Protein AF-A0A8T4I565-F1 (afdb_monomer)

pLDDT: mean 93.56, std 5.33, range [74.31, 98.0]

Secondary structure (DSSP, 8-state):
--HHHHHHHHHHHHHHHHHHHHHHHHH-EEEEETTEEEEGGGGGHHHHHHHHHHHHHHH-HHHHHHHH-

Sequence (69 aa):
MNRITAASLLAAYLATIPAANWLVDHDGAGPVGPGLLAPAGVYAVGVALVLRDLAREAAGRAAILAAIA

Radius of gyration: 14.06 Å; Cα contacts (8 Å, |Δi|>4): 69; chains: 1; bounding box: 35×20×34 Å

Foldseek 3Di:
DDPVQLVVLLVQLLVLVVVLVVQCVPPNWDDPDDVDIDRRSVVCVVVNVVSLVVSCVSVHDVSSVVSVD

Structure (mmCIF, N/CA/C/O backbone):
data_AF-A0A8T4I565-F1
#
_entry.id   AF-A0A8T4I565-F1
#
loop_
_atom_site.group_PDB
_atom_site.id
_atom_site.type_symbol
_atom_site.label_atom_id
_atom_site.label_alt_id
_atom_site.label_comp_id
_atom_site.label_asym_id
_atom_site.label_entity_id
_atom_site.label_seq_id
_atom_site.pdbx_PDB_ins_code
_atom_site.Cartn_x
_atom_site.Cartn_y
_atom_site.Cartn_z
_atom_site.occupancy
_atom_site.B_iso_or_equiv
_atom_site.auth_seq_id
_atom_site.auth_comp_id
_atom_site.auth_asym_id
_atom_site.auth_atom_id
_atom_site.pdbx_PDB_model_num
ATOM 1 N N . MET A 1 1 ? -10.412 8.179 16.547 1.00 74.31 1 MET A N 1
ATOM 2 C CA . MET A 1 1 ? -11.109 7.891 15.272 1.00 74.31 1 MET A CA 1
ATOM 3 C C . MET A 1 1 ? -12.425 7.181 15.576 1.00 74.31 1 MET A C 1
ATOM 5 O O . MET A 1 1 ? -12.426 6.358 16.483 1.00 74.31 1 MET A O 1
ATOM 9 N N . ASN A 1 2 ? -13.533 7.475 14.887 1.00 89.62 2 ASN A N 1
ATOM 10 C CA . ASN A 1 2 ? -14.751 6.664 15.040 1.00 89.62 2 ASN A CA 1
ATOM 11 C C . ASN A 1 2 ? -14.659 5.386 14.175 1.00 89.62 2 ASN A C 1
ATOM 13 O O . ASN A 1 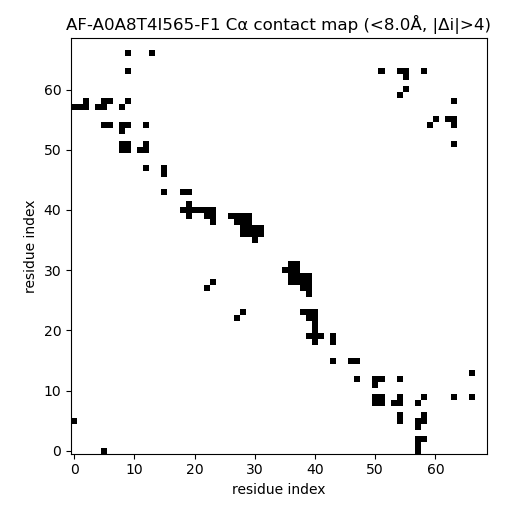2 ? -13.812 5.286 13.283 1.00 89.62 2 ASN A O 1
ATOM 17 N N . ARG A 1 3 ? -15.516 4.391 14.448 1.00 87.69 3 ARG A N 1
ATOM 18 C CA . ARG A 1 3 ? -15.483 3.085 13.758 1.00 87.69 3 ARG A CA 1
ATOM 19 C C . ARG A 1 3 ? -15.678 3.197 12.242 1.00 87.69 3 ARG A C 1
ATOM 21 O O . ARG A 1 3 ? -15.101 2.409 11.504 1.00 87.69 3 ARG A O 1
ATOM 28 N N . ILE A 1 4 ? -16.454 4.183 11.792 1.00 91.25 4 ILE A N 1
ATOM 29 C CA . ILE A 1 4 ? -16.727 4.420 10.370 1.00 91.25 4 ILE A CA 1
ATOM 30 C C . ILE A 1 4 ? -15.445 4.857 9.660 1.00 91.25 4 ILE A C 1
ATOM 32 O O . ILE A 1 4 ? -15.066 4.249 8.668 1.00 91.25 4 ILE A O 1
ATOM 36 N N . THR A 1 5 ? -14.717 5.837 10.202 1.00 93.50 5 THR A N 1
ATOM 37 C CA . THR A 1 5 ? -13.436 6.276 9.633 1.00 93.50 5 THR A CA 1
ATOM 38 C C . THR A 1 5 ? -12.415 5.139 9.586 1.00 93.50 5 THR A C 1
ATOM 40 O O . THR A 1 5 ? -11.710 4.998 8.591 1.00 93.50 5 THR A O 1
ATOM 43 N N . ALA A 1 6 ? -12.351 4.305 10.629 1.00 91.19 6 ALA A N 1
ATOM 44 C CA . ALA A 1 6 ? -11.454 3.152 10.655 1.00 91.19 6 ALA A CA 1
ATOM 45 C C . ALA A 1 6 ? -11.776 2.140 9.543 1.00 91.19 6 ALA A C 1
ATOM 47 O O . ALA A 1 6 ? -10.872 1.707 8.830 1.00 91.19 6 ALA A O 1
ATOM 48 N N . ALA A 1 7 ? -13.059 1.815 9.352 1.00 93.00 7 ALA A N 1
ATOM 49 C CA . ALA A 1 7 ? -13.505 0.932 8.278 1.00 93.00 7 ALA A CA 1
ATOM 50 C C . ALA A 1 7 ? -13.214 1.522 6.888 1.00 93.00 7 ALA A C 1
ATOM 52 O O . ALA A 1 7 ? -12.707 0.812 6.023 1.00 93.00 7 ALA A O 1
ATOM 53 N N . SER A 1 8 ? -13.459 2.820 6.684 1.00 95.75 8 SER A N 1
ATOM 54 C CA . SER A 1 8 ? -13.171 3.496 5.414 1.00 95.75 8 SER A CA 1
ATOM 55 C C . SER A 1 8 ? -11.680 3.495 5.076 1.00 95.75 8 SER A C 1
ATOM 57 O O . SER A 1 8 ? -11.319 3.237 3.931 1.00 95.75 8 SER A O 1
ATOM 59 N N . LEU A 1 9 ? -10.804 3.740 6.057 1.00 95.88 9 LEU A N 1
ATOM 60 C CA . LEU A 1 9 ? -9.350 3.691 5.857 1.00 95.88 9 LEU A CA 1
ATOM 61 C C . LEU A 1 9 ? -8.868 2.276 5.525 1.00 95.88 9 LEU A C 1
ATOM 63 O O . LEU A 1 9 ? -8.017 2.110 4.655 1.00 95.88 9 LEU A O 1
ATOM 67 N N . LEU A 1 10 ? -9.437 1.257 6.174 1.00 94.31 10 LEU A N 1
ATOM 68 C CA . LEU A 1 10 ? -9.106 -0.139 5.897 1.00 94.31 10 LEU A CA 1
ATOM 69 C C . LEU A 1 10 ? -9.568 -0.560 4.493 1.00 94.31 10 LEU A C 1
ATOM 71 O O . LEU A 1 10 ? -8.808 -1.183 3.759 1.00 94.31 10 LEU A O 1
ATOM 75 N N . ALA A 1 11 ? -10.780 -0.169 4.093 1.00 95.88 11 ALA A N 1
ATOM 76 C CA . ALA A 1 11 ? -11.298 -0.420 2.751 1.00 95.88 11 ALA A CA 1
ATOM 77 C C . ALA A 1 11 ? -10.467 0.299 1.677 1.00 95.88 11 ALA A C 1
ATOM 79 O O . ALA A 1 11 ? -10.139 -0.300 0.655 1.00 95.88 11 ALA A O 1
ATOM 80 N N . ALA A 1 12 ? -10.071 1.551 1.925 1.00 97.12 12 ALA A N 1
ATOM 81 C CA . ALA A 1 12 ? -9.198 2.301 1.030 1.00 97.12 12 ALA A CA 1
ATOM 82 C C . ALA A 1 12 ? -7.812 1.649 0.909 1.00 97.12 12 ALA A C 1
ATOM 84 O O . ALA A 1 12 ? -7.292 1.526 -0.197 1.00 97.12 12 ALA A O 1
ATOM 85 N N . TYR A 1 13 ? -7.233 1.185 2.023 1.00 96.56 13 TYR A N 1
ATOM 86 C CA . TYR A 1 13 ? -5.982 0.427 2.011 1.00 96.56 13 TYR A CA 1
ATOM 87 C C . TYR A 1 13 ? -6.111 -0.854 1.176 1.00 96.56 13 TYR A C 1
ATOM 89 O O . TYR A 1 13 ? -5.293 -1.081 0.288 1.00 96.56 13 TYR A O 1
ATOM 97 N N . LEU A 1 14 ? -7.163 -1.652 1.381 1.00 96.12 14 LEU A N 1
ATOM 98 C CA . LEU A 1 14 ? -7.402 -2.876 0.606 1.00 96.12 14 LEU A CA 1
ATOM 99 C C . LEU A 1 14 ? -7.616 -2.595 -0.887 1.00 96.12 14 LEU A C 1
ATOM 101 O O . LEU A 1 14 ? -7.117 -3.340 -1.726 1.00 96.12 14 LEU A O 1
ATOM 105 N N . ALA A 1 15 ? -8.292 -1.495 -1.229 1.00 97.62 15 ALA A N 1
ATOM 106 C CA . ALA A 1 15 ? -8.504 -1.073 -2.611 1.00 97.62 15 ALA A CA 1
ATOM 107 C C . ALA A 1 15 ? -7.201 -0.732 -3.360 1.00 97.62 15 ALA A C 1
ATOM 109 O O . ALA A 1 15 ? -7.193 -0.744 -4.592 1.00 97.62 15 ALA A O 1
ATOM 110 N N . THR A 1 16 ? -6.083 -0.499 -2.660 1.00 97.44 16 THR A N 1
ATOM 111 C CA . THR A 1 16 ? -4.785 -0.295 -3.324 1.00 97.44 16 THR A CA 1
ATOM 112 C C . THR A 1 16 ? -4.275 -1.543 -4.045 1.00 97.44 16 THR A C 1
ATOM 114 O O . THR A 1 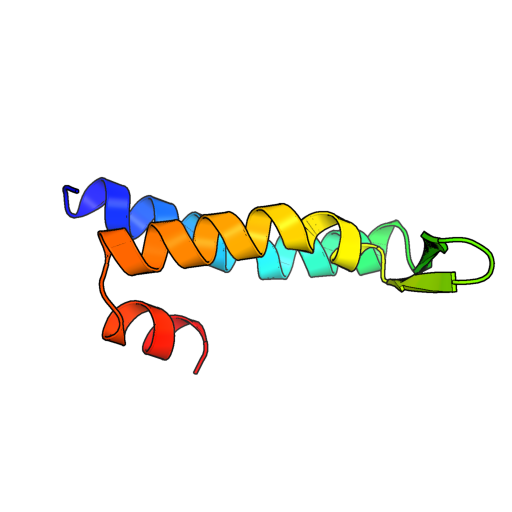16 ? -3.551 -1.404 -5.026 1.00 97.44 16 THR A O 1
ATOM 117 N N . ILE A 1 17 ? -4.697 -2.748 -3.638 1.00 95.94 17 I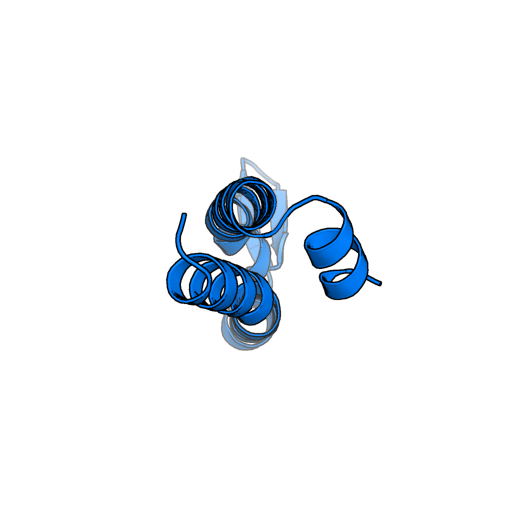LE A N 1
ATOM 118 C CA . ILE A 1 17 ? -4.304 -4.010 -4.284 1.00 95.94 17 ILE A CA 1
ATOM 119 C C . ILE A 1 17 ? -4.895 -4.131 -5.701 1.00 95.94 17 ILE A C 1
ATOM 121 O O . ILE A 1 17 ? -4.120 -4.220 -6.654 1.00 95.94 17 ILE A O 1
ATOM 125 N N . PRO A 1 18 ? -6.232 -4.108 -5.902 1.00 97.19 18 PRO A N 1
ATOM 126 C CA . PRO A 1 18 ? -6.795 -4.163 -7.248 1.00 97.19 18 PRO A CA 1
ATOM 127 C C . PRO A 1 18 ? -6.402 -2.943 -8.091 1.00 97.19 18 PRO A C 1
ATOM 129 O O . PRO A 1 18 ? -6.208 -3.095 -9.292 1.00 97.19 18 PRO A O 1
ATOM 132 N N . ALA A 1 19 ? -6.216 -1.762 -7.488 1.00 97.62 19 ALA A N 1
ATOM 133 C CA . ALA A 1 19 ? -5.720 -0.588 -8.206 1.00 97.62 19 ALA A CA 1
ATOM 134 C C . ALA A 1 19 ? -4.284 -0.782 -8.726 1.00 97.62 19 ALA A C 1
ATOM 136 O O . ALA A 1 19 ? -4.001 -0.464 -9.879 1.00 97.62 19 ALA A O 1
ATOM 137 N N . ALA A 1 20 ? -3.383 -1.346 -7.913 1.00 97.38 20 ALA A N 1
ATOM 138 C CA . ALA A 1 20 ? -2.025 -1.667 -8.343 1.00 97.38 20 ALA A CA 1
ATOM 139 C C . ALA A 1 20 ? -2.016 -2.743 -9.437 1.00 97.38 20 ALA A C 1
ATOM 141 O O . ALA A 1 20 ? -1.284 -2.606 -10.412 1.00 97.38 20 ALA A O 1
ATOM 142 N N . ASN A 1 21 ? -2.859 -3.773 -9.317 1.00 97.44 21 ASN A N 1
ATOM 143 C CA . ASN A 1 21 ? -2.986 -4.804 -10.348 1.00 97.44 21 ASN A CA 1
ATOM 144 C C . ASN A 1 21 ? -3.510 -4.227 -11.668 1.00 97.44 21 ASN A C 1
ATOM 146 O O . ASN A 1 21 ? -3.003 -4.580 -12.726 1.00 97.44 21 ASN A O 1
ATOM 150 N N . TRP A 1 22 ? -4.477 -3.310 -11.604 1.00 98.00 22 TRP A N 1
ATOM 151 C CA . TRP A 1 22 ? -4.979 -2.614 -12.785 1.00 98.00 22 TRP A CA 1
ATOM 152 C C . TRP A 1 22 ? -3.893 -1.769 -13.464 1.00 98.00 22 TRP A C 1
ATOM 154 O O . TRP A 1 22 ? -3.766 -1.826 -14.681 1.00 98.00 22 TRP A O 1
ATOM 164 N N . LEU A 1 23 ? -3.066 -1.047 -12.696 1.00 97.38 23 LEU A N 1
ATOM 165 C CA . LEU A 1 23 ? -1.925 -0.303 -13.249 1.00 97.38 23 LEU A CA 1
ATOM 166 C C . LEU A 1 23 ? -0.941 -1.230 -13.968 1.00 97.38 23 LEU A C 1
ATOM 168 O O . LEU A 1 23 ? -0.463 -0.909 -15.048 1.00 97.38 23 LEU A O 1
ATOM 172 N N . VAL A 1 24 ? -0.642 -2.392 -13.382 1.00 97.81 24 VAL A N 1
ATOM 173 C CA . VAL A 1 24 ? 0.252 -3.375 -14.010 1.00 97.81 24 VAL A CA 1
ATOM 174 C C . VAL A 1 24 ? -0.334 -3.916 -15.314 1.00 97.81 24 VAL A C 1
ATOM 176 O O . VAL A 1 24 ? 0.409 -4.067 -16.278 1.00 97.81 24 VAL A O 1
ATOM 179 N N . ASP A 1 25 ? -1.637 -4.191 -15.356 1.00 97.88 25 ASP A N 1
ATOM 180 C CA . ASP A 1 25 ? -2.318 -4.696 -16.554 1.00 97.88 25 ASP A CA 1
ATOM 181 C C . ASP A 1 25 ? -2.405 -3.640 -17.671 1.00 97.88 25 ASP A C 1
ATOM 183 O O . ASP A 1 25 ? -2.172 -3.948 -18.837 1.00 97.88 25 ASP A O 1
ATOM 187 N N . HIS A 1 26 ? -2.685 -2.383 -17.314 1.00 97.44 26 HIS A N 1
ATOM 188 C CA . HIS A 1 26 ? -2.832 -1.286 -18.272 1.00 97.44 26 HIS A CA 1
ATOM 189 C C . HIS A 1 26 ? -1.485 -0.795 -18.818 1.00 97.44 26 HIS A C 1
ATOM 191 O O . HIS A 1 26 ? -1.324 -0.643 -20.028 1.00 97.44 26 HIS A O 1
ATOM 197 N N . ASP A 1 27 ? -0.525 -0.529 -17.928 1.00 96.50 27 ASP A N 1
ATOM 198 C CA . ASP A 1 27 ? 0.701 0.208 -18.256 1.00 96.50 27 ASP A CA 1
ATOM 199 C C . ASP A 1 27 ? 1.952 -0.687 -18.289 1.00 96.50 27 ASP A C 1
ATOM 201 O O . ASP A 1 27 ? 3.004 -0.280 -18.788 1.00 96.50 27 ASP A O 1
ATOM 205 N N . GLY A 1 28 ? 1.879 -1.915 -17.765 1.00 95.25 28 GLY A N 1
ATOM 206 C CA . GLY A 1 28 ? 3.019 -2.827 -17.720 1.00 95.25 28 GLY A CA 1
ATOM 207 C C . GLY A 1 28 ? 4.144 -2.316 -16.815 1.00 95.25 28 GLY A C 1
ATOM 208 O O . GLY A 1 28 ? 3.925 -1.990 -15.648 1.00 95.25 28 GLY A O 1
ATOM 209 N N . ALA A 1 29 ? 5.380 -2.301 -17.321 1.00 97.00 29 ALA A N 1
ATOM 210 C CA . ALA A 1 29 ? 6.548 -1.808 -16.591 1.00 97.00 29 ALA A CA 1
ATOM 211 C C . ALA A 1 29 ? 6.955 -0.405 -17.063 1.00 97.00 29 ALA A C 1
ATOM 213 O O . ALA A 1 29 ? 7.068 -0.157 -18.262 1.00 97.00 29 ALA A O 1
ATOM 214 N N . GLY A 1 30 ? 7.242 0.488 -16.114 1.00 95.62 30 GLY A N 1
ATOM 215 C CA . GLY A 1 30 ? 7.628 1.877 -16.359 1.00 95.62 30 GLY A CA 1
ATOM 216 C C . GLY A 1 30 ? 8.923 2.282 -15.641 1.00 95.62 30 GLY A C 1
ATOM 217 O O . GLY A 1 30 ? 9.416 1.554 -14.770 1.00 95.62 30 GLY A O 1
ATOM 218 N N . PRO A 1 31 ? 9.510 3.438 -16.002 1.00 96.62 31 PRO A N 1
ATOM 219 C CA . PRO A 1 31 ? 10.729 3.936 -15.380 1.00 96.62 31 PRO A CA 1
ATOM 220 C C . PRO A 1 31 ? 10.472 4.428 -13.951 1.00 96.62 31 PRO A C 1
ATOM 222 O O . PRO A 1 31 ? 9.541 5.193 -13.693 1.00 96.62 3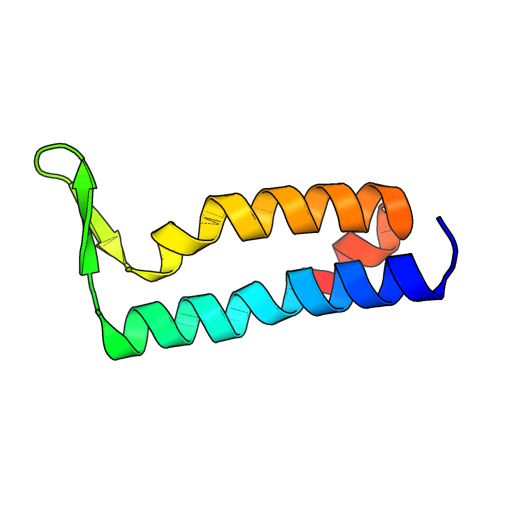1 PRO A O 1
ATOM 225 N N . VAL A 1 32 ? 11.339 4.031 -13.022 1.00 95.75 32 VAL A N 1
ATOM 226 C CA . VAL A 1 32 ? 11.301 4.471 -11.608 1.00 95.75 32 VAL A CA 1
ATOM 227 C C . VAL A 1 32 ? 12.593 5.158 -11.161 1.00 95.75 32 VAL A C 1
ATOM 229 O O . VAL A 1 32 ? 12.728 5.580 -10.016 1.00 95.75 32 VAL A O 1
ATOM 232 N N . GLY A 1 33 ? 13.553 5.279 -12.074 1.00 94.56 33 GLY A N 1
ATOM 233 C CA . GLY A 1 33 ? 14.851 5.901 -11.865 1.00 94.56 33 GLY A CA 1
ATOM 234 C C . GLY A 1 33 ? 15.762 5.675 -13.076 1.00 94.56 33 GLY A C 1
ATOM 235 O O . GLY A 1 33 ? 15.367 4.984 -14.021 1.00 94.56 33 GLY A O 1
ATOM 236 N N . PRO A 1 34 ? 16.981 6.237 -13.080 1.00 96.50 34 PRO A N 1
ATOM 237 C CA . PRO A 1 34 ? 17.918 6.075 -14.188 1.00 96.50 34 PRO A CA 1
ATOM 238 C C . PRO A 1 34 ? 18.251 4.596 -14.434 1.00 96.50 34 PRO A C 1
ATOM 240 O O . PRO A 1 34 ? 18.850 3.942 -13.585 1.00 96.50 34 PRO A O 1
ATOM 243 N N . GLY A 1 35 ? 17.843 4.064 -15.589 1.00 95.69 35 GLY A N 1
ATOM 244 C CA . GLY A 1 35 ? 18.080 2.664 -15.967 1.00 95.69 35 GLY A CA 1
ATOM 245 C C . GLY A 1 35 ? 17.266 1.623 -15.186 1.00 95.69 35 GLY A C 1
ATOM 246 O O . GLY A 1 35 ? 17.533 0.434 -15.330 1.00 95.69 35 GLY A O 1
ATOM 247 N N . LEU A 1 36 ? 16.287 2.039 -14.373 1.00 97.00 36 LEU A N 1
ATOM 248 C CA . LEU A 1 36 ? 15.462 1.140 -13.561 1.00 97.00 36 LEU A CA 1
ATOM 249 C C . LEU A 1 36 ? 14.032 1.076 -14.095 1.00 97.00 36 LEU A C 1
ATOM 251 O O . LEU A 1 36 ? 13.365 2.105 -14.222 1.00 97.00 36 LEU A O 1
ATOM 255 N N . LEU A 1 37 ? 13.556 -0.146 -14.336 1.00 97.44 37 LEU A N 1
ATOM 256 C CA . LEU A 1 37 ? 12.171 -0.446 -14.683 1.00 97.44 37 LEU A CA 1
ATOM 257 C C . LEU A 1 37 ? 11.510 -1.216 -13.545 1.00 97.44 37 LEU A C 1
ATOM 259 O O . LEU A 1 37 ? 12.118 -2.109 -12.954 1.00 97.44 37 LEU A O 1
ATOM 263 N N . ALA A 1 38 ? 10.257 -0.889 -13.264 1.00 97.19 38 ALA A N 1
ATOM 264 C CA . ALA A 1 38 ? 9.436 -1.628 -12.319 1.00 97.19 38 ALA A CA 1
ATOM 265 C C . ALA A 1 38 ? 7.988 -1.709 -12.822 1.00 97.19 38 ALA A C 1
ATOM 267 O O . ALA A 1 38 ? 7.591 -0.893 -13.656 1.00 97.19 38 ALA A O 1
ATOM 268 N N . PRO A 1 39 ? 7.182 -2.662 -12.327 1.00 97.56 39 PRO A N 1
ATOM 269 C CA . PRO A 1 39 ? 5.756 -2.705 -12.635 1.00 97.56 39 PRO A CA 1
ATOM 270 C C . PRO A 1 39 ? 5.067 -1.391 -12.242 1.00 97.56 39 PRO A C 1
ATOM 272 O O . PRO A 1 39 ? 5.340 -0.851 -11.167 1.00 97.56 39 PRO A O 1
ATOM 275 N N . AL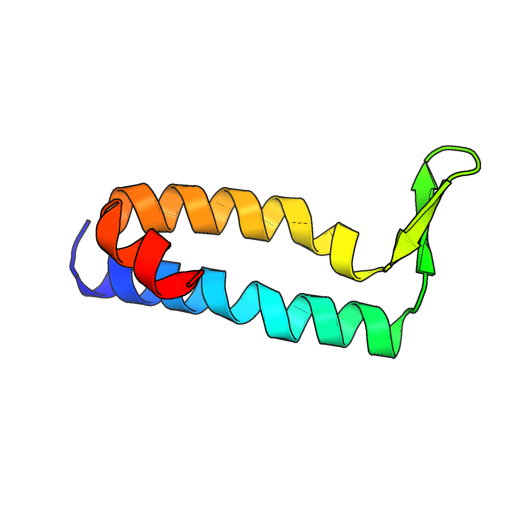A A 1 40 ? 4.142 -0.900 -13.066 1.00 96.62 40 ALA A N 1
ATOM 276 C CA . ALA A 1 40 ? 3.442 0.371 -12.861 1.00 96.62 40 ALA A CA 1
ATOM 277 C C . ALA A 1 40 ? 2.679 0.444 -11.525 1.00 96.62 40 ALA A C 1
ATOM 279 O O . ALA A 1 40 ? 2.499 1.524 -10.964 1.00 96.62 40 ALA A O 1
ATOM 280 N N . GLY A 1 41 ? 2.326 -0.705 -10.939 1.00 95.88 41 GLY A N 1
ATOM 281 C CA . GLY A 1 41 ? 1.776 -0.784 -9.583 1.00 95.88 41 GLY A CA 1
ATOM 282 C C . GLY A 1 41 ? 2.658 -0.132 -8.505 1.00 95.88 41 GLY A C 1
ATOM 283 O O . GLY A 1 41 ? 2.137 0.316 -7.484 1.00 95.88 41 GLY A O 1
ATOM 284 N N . VAL A 1 42 ? 3.973 0.006 -8.725 1.00 96.56 42 VAL A N 1
ATOM 285 C CA . VAL A 1 42 ? 4.889 0.686 -7.789 1.00 96.56 42 VAL A CA 1
ATOM 286 C C . VAL A 1 42 ? 4.550 2.170 -7.625 1.00 96.56 42 VAL A C 1
ATOM 288 O O . VAL A 1 42 ? 4.755 2.714 -6.541 1.00 96.56 42 VAL A O 1
ATOM 291 N N . TYR A 1 43 ? 3.949 2.824 -8.622 1.00 94.81 43 TYR A N 1
ATOM 292 C CA . TYR A 1 43 ? 3.517 4.219 -8.485 1.00 94.81 43 TYR A CA 1
ATOM 293 C C . TYR A 1 43 ? 2.440 4.410 -7.402 1.00 94.81 43 TYR A C 1
ATOM 295 O O . TYR A 1 43 ? 2.324 5.495 -6.834 1.00 94.81 43 TYR A O 1
ATOM 303 N N . ALA A 1 44 ? 1.706 3.353 -7.034 1.00 96.19 44 ALA A N 1
ATOM 304 C CA . ALA A 1 44 ? 0.709 3.389 -5.964 1.00 96.19 44 ALA A CA 1
ATOM 305 C C . ALA A 1 44 ? 1.298 3.201 -4.549 1.00 96.19 44 ALA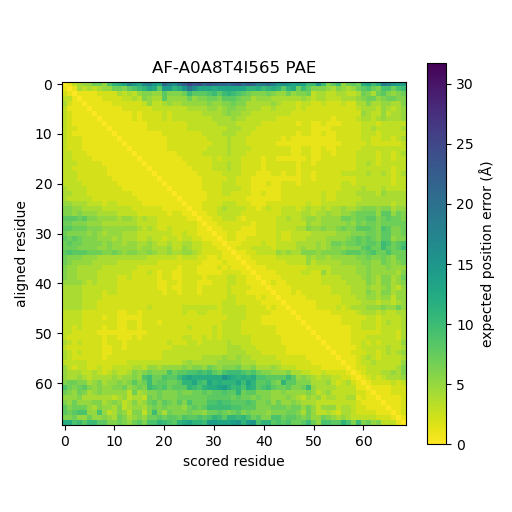 A C 1
ATOM 307 O O . ALA A 1 44 ? 0.576 3.355 -3.559 1.00 96.19 44 ALA A O 1
ATOM 308 N N . VAL A 1 45 ? 2.598 2.892 -4.415 1.00 96.12 45 VAL A N 1
ATOM 309 C CA . VAL A 1 45 ? 3.199 2.491 -3.128 1.00 96.12 45 VAL A CA 1
ATOM 310 C C . VAL A 1 45 ? 3.076 3.571 -2.052 1.00 96.12 45 VAL A C 1
ATOM 312 O O . VAL A 1 45 ? 2.777 3.260 -0.901 1.00 96.12 45 VAL A O 1
ATOM 315 N N . GLY A 1 46 ? 3.238 4.846 -2.419 1.00 9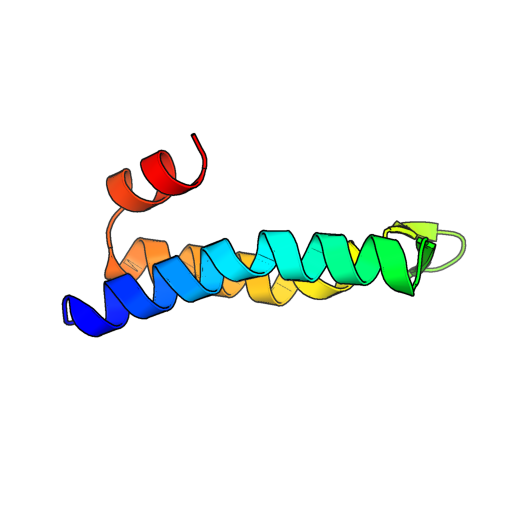5.56 46 GLY A N 1
ATOM 316 C CA . GLY A 1 46 ? 3.128 5.958 -1.471 1.00 95.56 46 GLY A CA 1
ATOM 317 C C . GLY A 1 46 ? 1.739 6.035 -0.837 1.00 95.56 46 GLY A C 1
ATOM 318 O O . GLY A 1 46 ? 1.614 6.145 0.381 1.00 95.56 46 GLY A O 1
ATOM 319 N N . VAL A 1 47 ? 0.692 5.887 -1.653 1.00 96.88 47 VAL A N 1
ATOM 320 C CA . VAL A 1 47 ? -0.702 5.878 -1.188 1.00 96.88 47 VAL A CA 1
ATOM 321 C C . VAL A 1 47 ? -0.964 4.666 -0.294 1.00 96.88 47 VAL A C 1
ATOM 323 O O . VAL A 1 47 ? -1.546 4.813 0.781 1.00 96.88 47 VAL A O 1
ATOM 326 N N . ALA A 1 48 ? -0.490 3.482 -0.688 1.00 96.88 48 ALA A N 1
ATOM 327 C CA . ALA A 1 48 ? -0.663 2.259 0.092 1.00 96.88 48 ALA A CA 1
ATOM 328 C C . ALA A 1 48 ? -0.019 2.349 1.483 1.00 96.88 48 ALA A C 1
ATOM 330 O O . ALA A 1 48 ? -0.648 1.978 2.474 1.00 96.88 48 ALA A O 1
ATOM 331 N N . LEU A 1 49 ? 1.204 2.882 1.580 1.00 96.75 49 LEU A N 1
ATOM 332 C CA . LEU A 1 49 ? 1.911 3.022 2.855 1.00 96.75 49 LEU A CA 1
ATOM 333 C C . LEU A 1 49 ? 1.218 4.024 3.788 1.00 96.75 49 LEU A C 1
ATOM 335 O O . LEU A 1 49 ? 1.014 3.712 4.961 1.00 96.75 49 LEU A O 1
ATOM 339 N N . VAL A 1 50 ? 0.777 5.173 3.266 1.00 97.62 50 VAL A N 1
ATOM 340 C CA . VAL A 1 50 ? 0.044 6.172 4.061 1.00 97.62 50 VAL A CA 1
ATOM 341 C C . VAL A 1 50 ? -1.290 5.609 4.557 1.00 97.62 50 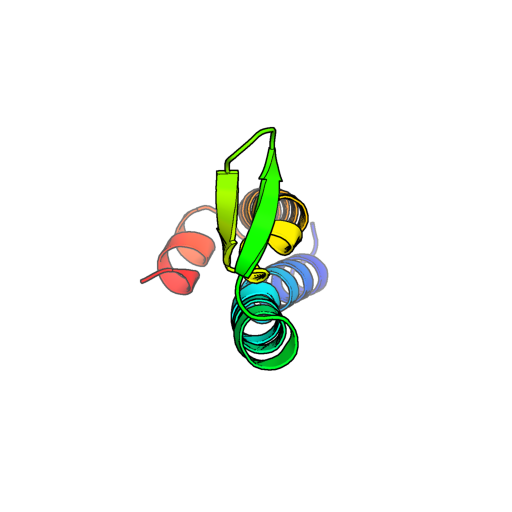VAL A C 1
ATOM 343 O O . VAL A 1 50 ? -1.601 5.715 5.743 1.00 97.62 50 VAL A O 1
ATOM 346 N N . LEU A 1 51 ? -2.071 4.962 3.686 1.00 96.69 51 LEU A N 1
ATOM 347 C CA . LEU A 1 51 ? -3.354 4.368 4.074 1.00 96.69 51 LEU A CA 1
ATOM 348 C C . LEU A 1 51 ? -3.184 3.233 5.084 1.00 96.69 51 LEU A C 1
ATOM 350 O O . LEU A 1 51 ? -3.980 3.134 6.013 1.00 96.69 51 LEU A O 1
ATOM 354 N N . ARG A 1 52 ? -2.135 2.414 4.954 1.00 94.44 52 ARG A N 1
ATOM 355 C CA . ARG A 1 52 ? -1.804 1.363 5.924 1.00 94.44 52 ARG A CA 1
ATOM 356 C C . ARG A 1 52 ? -1.544 1.939 7.310 1.00 94.44 52 ARG A C 1
ATOM 358 O O . ARG A 1 52 ? -2.026 1.389 8.301 1.00 94.44 52 ARG A O 1
ATOM 365 N N . ASP A 1 53 ? -0.767 3.014 7.382 1.00 95.31 53 ASP A N 1
ATOM 366 C CA . ASP A 1 53 ? -0.368 3.615 8.651 1.00 95.31 53 ASP A CA 1
ATOM 367 C C . ASP A 1 53 ? -1.570 4.317 9.311 1.00 95.31 53 ASP A C 1
ATOM 369 O O . ASP A 1 53 ? -1.852 4.071 10.486 1.00 95.31 53 ASP A O 1
ATOM 373 N N . LEU A 1 54 ? -2.382 5.045 8.533 1.00 95.44 54 LEU A N 1
ATOM 374 C CA . LEU A 1 54 ? -3.647 5.627 9.003 1.00 95.44 54 LEU A CA 1
ATOM 375 C C . LEU A 1 54 ? -4.659 4.559 9.444 1.00 95.44 54 LEU A C 1
ATOM 377 O O . LEU A 1 54 ? -5.299 4.699 10.488 1.00 95.44 54 LEU A O 1
ATOM 381 N N . ALA A 1 55 ? -4.808 3.475 8.680 1.00 93.50 55 ALA A N 1
ATOM 382 C CA . ALA A 1 55 ? -5.695 2.369 9.027 1.00 93.50 55 ALA A CA 1
ATOM 383 C C . ALA A 1 55 ? -5.223 1.655 10.302 1.00 93.50 55 ALA A C 1
ATOM 385 O O . ALA A 1 55 ? -6.047 1.287 11.138 1.00 93.50 55 ALA A O 1
ATOM 386 N N . ARG A 1 56 ? -3.906 1.511 10.508 1.00 92.19 56 ARG A N 1
ATOM 387 C CA . ARG A 1 56 ? -3.331 0.953 11.740 1.00 92.19 56 ARG A CA 1
ATOM 388 C C . ARG A 1 56 ? -3.640 1.819 12.953 1.00 92.19 56 ARG A C 1
ATOM 390 O O . ARG A 1 56 ? -3.994 1.277 13.998 1.00 92.19 56 ARG A O 1
ATOM 397 N N . GLU A 1 57 ? -3.503 3.132 12.822 1.00 94.31 57 GLU A N 1
ATOM 398 C CA . GLU A 1 57 ? -3.796 4.079 13.899 1.00 94.31 57 GLU A CA 1
ATOM 399 C C . GLU A 1 57 ? -5.301 4.147 14.207 1.00 94.31 57 GLU A C 1
ATOM 401 O O . GLU A 1 57 ? -5.701 4.255 15.365 1.00 94.31 57 GLU A O 1
ATOM 406 N N . ALA A 1 58 ? -6.153 3.995 13.190 1.00 91.44 58 ALA A N 1
ATOM 407 C CA . ALA A 1 58 ? -7.604 4.014 13.345 1.00 91.44 58 ALA A CA 1
ATOM 408 C C . ALA A 1 58 ? -8.206 2.701 13.878 1.00 91.44 58 ALA A C 1
ATOM 410 O O . ALA A 1 58 ? -9.123 2.742 14.698 1.00 91.44 58 ALA A O 1
ATOM 411 N N . ALA A 1 59 ? -7.744 1.552 13.372 1.00 87.88 59 ALA A N 1
ATOM 412 C CA . ALA A 1 59 ? -8.347 0.231 13.586 1.00 87.88 59 ALA A CA 1
ATOM 413 C C . ALA A 1 59 ? -7.525 -0.686 14.512 1.00 87.88 59 ALA A C 1
ATOM 415 O O . ALA A 1 59 ? -8.020 -1.719 14.964 1.00 87.88 59 ALA A O 1
ATOM 416 N N . GLY A 1 60 ? -6.278 -0.319 14.818 1.00 88.62 60 GLY A N 1
ATOM 417 C CA . GLY A 1 60 ? -5.364 -1.099 15.648 1.00 88.62 60 GLY A CA 1
ATOM 418 C C . GLY A 1 60 ? -4.560 -2.156 14.880 1.00 88.62 60 GLY A C 1
ATOM 419 O O . GLY A 1 60 ? -4.807 -2.475 13.717 1.00 88.62 60 GLY A O 1
ATOM 420 N N . ARG A 1 61 ? -3.556 -2.733 15.557 1.00 85.31 61 ARG A N 1
ATOM 421 C CA . ARG A 1 61 ? -2.587 -3.671 14.953 1.00 85.31 61 ARG A CA 1
ATOM 422 C C . ARG A 1 61 ? -3.222 -4.981 14.469 1.00 85.31 61 ARG A C 1
ATOM 424 O O . ARG A 1 61 ? -2.822 -5.480 13.424 1.00 85.31 61 ARG A O 1
ATOM 431 N N . ALA A 1 62 ? -4.200 -5.516 15.204 1.00 85.94 62 ALA A N 1
ATOM 432 C CA . ALA A 1 62 ? -4.856 -6.783 14.868 1.00 85.94 62 ALA A CA 1
ATOM 433 C C . ALA A 1 62 ? -5.662 -6.702 13.561 1.00 85.94 62 ALA A C 1
ATOM 435 O O . ALA A 1 62 ? -5.613 -7.627 12.757 1.00 85.94 62 ALA A O 1
ATOM 436 N N . ALA A 1 63 ? -6.340 -5.576 13.314 1.00 81.38 63 ALA A N 1
ATOM 437 C CA . ALA A 1 63 ? -7.103 -5.365 12.086 1.00 81.38 63 ALA A CA 1
ATOM 438 C C . ALA A 1 63 ? -6.201 -5.350 10.843 1.00 81.38 63 ALA A C 1
ATOM 440 O O . ALA A 1 63 ? -6.549 -5.928 9.820 1.00 81.38 63 ALA A O 1
ATOM 441 N N . ILE A 1 64 ? -5.014 -4.744 10.943 1.00 87.19 64 ILE A N 1
ATOM 442 C CA . ILE A 1 64 ? -4.049 -4.742 9.837 1.00 87.19 64 ILE A CA 1
ATOM 443 C C . ILE A 1 64 ? -3.472 -6.129 9.594 1.00 87.19 64 ILE A C 1
ATOM 445 O O . ILE A 1 64 ? -3.326 -6.504 8.440 1.00 87.19 64 ILE A O 1
ATOM 449 N N . LEU A 1 65 ? -3.171 -6.894 10.649 1.00 85.31 65 LEU A N 1
ATOM 450 C CA . LEU A 1 65 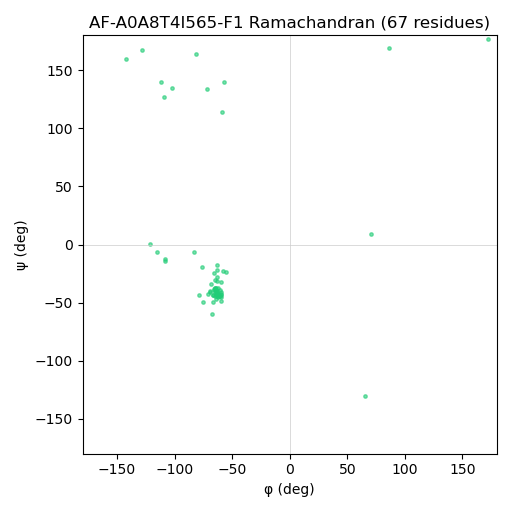? -2.718 -8.279 10.494 1.00 85.31 65 LEU A CA 1
ATOM 451 C C . LEU A 1 65 ? -3.765 -9.130 9.772 1.00 85.31 65 LEU A C 1
ATOM 453 O O . LEU A 1 65 ? -3.406 -9.858 8.860 1.00 85.31 65 LEU A O 1
ATOM 457 N N . ALA A 1 66 ? -5.046 -8.986 10.117 1.00 86.44 66 ALA A N 1
ATOM 458 C CA . ALA A 1 66 ? -6.128 -9.674 9.414 1.00 86.44 66 ALA A CA 1
ATOM 459 C C . ALA A 1 66 ? -6.280 -9.224 7.950 1.00 86.44 66 ALA A C 1
ATOM 461 O O . ALA A 1 66 ? -6.692 -10.014 7.115 1.00 86.44 66 ALA A O 1
ATOM 462 N N . ALA A 1 67 ? -5.958 -7.968 7.633 1.00 80.25 67 ALA A N 1
ATOM 463 C CA . ALA A 1 67 ? -6.059 -7.436 6.275 1.00 80.25 67 ALA A CA 1
ATOM 464 C C . ALA A 1 67 ? -4.932 -7.904 5.335 1.00 80.25 67 ALA A C 1
ATOM 466 O O . ALA A 1 67 ? -5.072 -7.768 4.123 1.00 80.25 67 ALA A O 1
ATOM 467 N N . ILE A 1 68 ? -3.807 -8.379 5.879 1.00 85.12 68 ILE A N 1
ATOM 468 C CA . ILE A 1 68 ? -2.628 -8.807 5.102 1.00 85.12 68 ILE A CA 1
ATOM 469 C C . ILE A 1 68 ? -2.320 -10.306 5.219 1.00 85.12 68 ILE A C 1
ATOM 471 O O . ILE A 1 68 ? -1.379 -10.760 4.570 1.00 85.12 68 ILE A O 1
ATOM 475 N N . ALA A 1 69 ? -3.033 -11.027 6.088 1.00 75.25 69 ALA A N 1
ATOM 476 C CA . ALA A 1 69 ? -2.947 -12.480 6.235 1.00 75.25 69 ALA A CA 1
ATOM 477 C C . ALA A 1 69 ? -3.740 -13.178 5.127 1.00 75.25 69 ALA A C 1
ATOM 479 O O . ALA A 1 69 ? -3.245 -14.220 4.648 1.00 75.25 69 ALA A O 1
#

Solvent-accessible surface area (backbone atoms only — not comparable to full-atom values): 3783 Å² total; per-residue (Å²): 119,55,74,66,60,18,52,52,32,44,52,55,29,57,50,42,54,64,51,23,52,48,34,30,72,75,64,35,66,39,79,80,51,94,96,36,73,43,55,37,29,60,78,47,46,67,59,38,53,52,30,45,53,53,18,31,75,42,54,32,69,66,54,50,51,67,75,74,107

Mean predicted aligned error: 3.53 Å